Protein AF-A0AAW2EHN4-F1 (afdb_monomer_lite)

Secondary structure (DSSP, 8-state):
-HHHHHHS-HHHHHHHHHHHHTTSSSHHHHHHHHHHHHHHHHTTTS-----------

pLDDT: mean 90.7, std 9.13, range [41.53, 96.69]

Foldseek 3Di:
DVVCCVPDDPVVNVVVVCVQCVPPPDPVRSVLVVVVVVCVVCCVPDPDDDDDDDPDD

InterPro domains:
  IPR013120 Fatty acyl-CoA reductase-like, NAD-binding domain [PF07993] (9-54)

Radius of gyration: 14.92 Å; chains: 1; bounding box: 41×17×34 Å

Sequence (57 aa):
MITIAESLDEHTLNIFTAKCLEYAPNTYIFTKNLSERIILDYSSSLPCAIIRPSSGT

Organism: NCBI:txid286306

Structure (mmCIF, N/CA/C/O backbone):
data_AF-A0AAW2EHN4-F1
#
_entry.id   AF-A0AAW2EHN4-F1
#
loop_
_atom_site.group_PDB
_atom_site.id
_atom_site.type_symbol
_atom_site.label_atom_id
_atom_site.label_alt_id
_atom_site.label_comp_id
_atom_site.label_asym_id
_atom_site.label_entity_id
_atom_site.label_seq_id
_atom_site.pdbx_PDB_ins_code
_atom_site.Cartn_x
_atom_site.Cartn_y
_atom_site.Cartn_z
_atom_site.occupancy
_atom_site.B_iso_or_equiv
_atom_site.auth_seq_id
_atom_site.auth_comp_id
_atom_site.auth_asym_id
_atom_site.auth_atom_id
_atom_site.pdbx_PDB_model_num
ATOM 1 N N . MET A 1 1 ? -11.072 3.930 -0.879 1.00 75.56 1 MET A N 1
ATOM 2 C CA . MET A 1 1 ? -10.624 3.930 0.534 1.00 75.56 1 MET A CA 1
ATOM 3 C C . MET A 1 1 ? -10.841 5.274 1.214 1.00 75.56 1 MET A C 1
ATOM 5 O O . MET A 1 1 ? -11.356 5.245 2.315 1.00 75.56 1 MET A O 1
ATOM 9 N N . ILE A 1 2 ? -10.538 6.419 0.584 1.00 87.75 2 ILE A N 1
ATOM 10 C CA . ILE A 1 2 ? -10.731 7.750 1.205 1.00 87.75 2 ILE A CA 1
ATOM 11 C C . ILE A 1 2 ? -12.200 8.004 1.581 1.00 87.75 2 ILE A C 1
ATOM 13 O O . ILE A 1 2 ? -12.502 8.136 2.756 1.00 87.75 2 ILE A O 1
ATOM 17 N N . THR A 1 3 ? -13.128 7.912 0.625 1.00 94.06 3 THR A N 1
ATOM 18 C CA . THR A 1 3 ? -14.569 8.109 0.892 1.00 94.06 3 THR A CA 1
ATOM 19 C C . THR A 1 3 ? -15.122 7.153 1.951 1.00 94.06 3 THR A C 1
ATOM 21 O O . THR A 1 3 ? -15.991 7.516 2.730 1.00 94.06 3 THR A O 1
ATOM 24 N N . ILE A 1 4 ? -14.600 5.923 1.994 1.00 90.94 4 ILE A N 1
ATOM 25 C CA . ILE A 1 4 ? -14.954 4.916 3.001 1.00 90.94 4 ILE A CA 1
ATOM 26 C C . ILE A 1 4 ? -14.479 5.403 4.379 1.00 90.94 4 ILE A C 1
ATOM 28 O O . ILE A 1 4 ? -15.280 5.502 5.297 1.00 90.94 4 ILE A O 1
ATOM 32 N N . ALA A 1 5 ? -13.209 5.788 4.507 1.00 91.56 5 ALA A N 1
ATO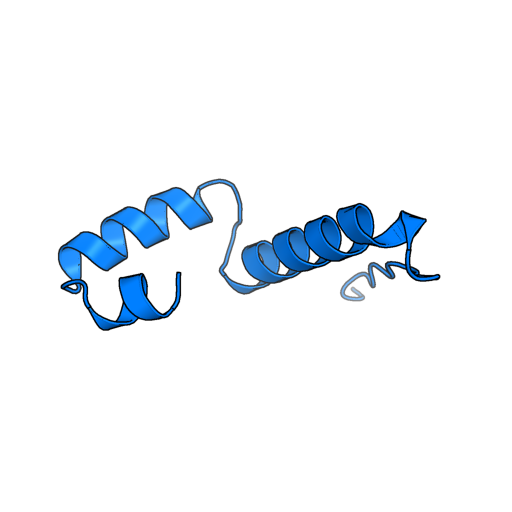M 33 C CA . ALA A 1 5 ? -12.661 6.294 5.763 1.00 91.56 5 ALA A CA 1
ATOM 34 C C . ALA A 1 5 ? -13.373 7.560 6.276 1.00 91.56 5 ALA A C 1
ATOM 36 O O . ALA A 1 5 ? -13.512 7.719 7.480 1.00 91.56 5 ALA A O 1
ATOM 37 N N . GLU A 1 6 ? -13.851 8.428 5.379 1.00 95.38 6 GLU A N 1
ATOM 38 C CA . GLU A 1 6 ? -14.568 9.665 5.731 1.00 95.38 6 GLU A CA 1
ATOM 39 C C . GLU A 1 6 ? -16.048 9.451 6.084 1.00 95.38 6 GLU A C 1
ATOM 41 O O . GLU A 1 6 ? -16.637 10.284 6.768 1.00 95.38 6 GLU A O 1
ATOM 46 N N . SER A 1 7 ? -16.663 8.362 5.609 1.00 95.50 7 SER A N 1
ATOM 47 C CA . SER A 1 7 ? -18.105 8.113 5.787 1.00 95.50 7 SER A CA 1
ATOM 48 C C . SER A 1 7 ? -18.428 7.136 6.919 1.00 95.50 7 SER A C 1
ATOM 50 O O . SER A 1 7 ? -19.586 7.033 7.320 1.00 95.50 7 SER A O 1
ATOM 52 N N . LEU A 1 8 ? -17.443 6.367 7.388 1.00 95.75 8 LEU A N 1
ATOM 53 C CA . LEU A 1 8 ? -17.627 5.366 8.436 1.00 95.75 8 LEU A CA 1
ATOM 54 C C . LEU A 1 8 ? -17.461 5.958 9.835 1.00 95.75 8 LEU A C 1
ATOM 56 O O . LEU A 1 8 ? -16.679 6.879 10.055 1.00 95.75 8 LEU A O 1
ATOM 60 N N . ASP A 1 9 ? -18.179 5.376 10.793 1.00 96.69 9 ASP A N 1
ATOM 61 C CA . ASP A 1 9 ? -17.978 5.668 12.205 1.00 96.69 9 ASP A CA 1
ATOM 62 C C . ASP A 1 9 ? -16.613 5.149 12.697 1.00 96.69 9 ASP A C 1
ATOM 64 O O . ASP A 1 9 ? -16.015 4.233 12.120 1.00 96.69 9 ASP A O 1
ATOM 68 N N . GLU A 1 10 ? -16.135 5.722 13.800 1.00 95.62 10 GLU A N 1
ATOM 69 C CA . GLU A 1 10 ? -14.815 5.426 14.362 1.00 95.62 10 GLU A CA 1
ATOM 70 C C . GLU A 1 10 ? -14.638 3.946 14.736 1.00 95.62 10 GLU A C 1
ATOM 72 O O . GLU A 1 10 ? -13.571 3.371 14.512 1.00 95.62 10 GLU A O 1
ATOM 77 N N . HIS A 1 11 ? -15.674 3.294 15.271 1.00 96.25 11 HIS A N 1
ATOM 78 C CA . HIS A 1 11 ? -15.585 1.892 15.673 1.00 96.25 11 HIS A CA 1
ATOM 79 C C . HIS A 1 11 ? -15.365 0.992 14.458 1.00 96.25 11 HIS A C 1
ATOM 81 O O . HIS A 1 11 ? -14.445 0.167 14.442 1.00 96.25 11 HIS A O 1
ATOM 87 N N . THR A 1 12 ? -16.159 1.190 13.409 1.00 95.69 12 THR A N 1
ATOM 88 C CA . THR A 1 12 ? -16.015 0.417 12.181 1.00 95.69 12 THR A CA 1
ATOM 89 C C . THR A 1 12 ? -14.689 0.735 11.481 1.00 95.69 12 THR A C 1
ATOM 91 O O . THR A 1 12 ? -14.000 -0.182 11.022 1.00 95.69 12 THR A O 1
ATOM 94 N N . LEU A 1 13 ? -14.263 2.003 11.463 1.00 95.00 13 LEU A N 1
ATOM 95 C CA . LEU A 1 13 ? -12.968 2.412 10.914 1.00 95.00 13 LEU A CA 1
ATOM 96 C C . LEU A 1 13 ? -11.791 1.744 11.640 1.00 95.00 13 LEU A C 1
ATOM 98 O O . LEU A 1 13 ? -10.845 1.295 10.988 1.00 95.00 13 LEU A O 1
ATOM 102 N N . ASN A 1 14 ? -11.860 1.608 12.964 1.00 94.12 14 ASN A N 1
ATOM 103 C CA . ASN A 1 14 ? -10.837 0.932 13.762 1.00 94.12 14 ASN A CA 1
ATOM 104 C C . ASN A 1 14 ? -10.739 -0.564 13.431 1.00 94.12 14 ASN A C 1
ATOM 106 O O . ASN A 1 14 ? -9.633 -1.094 13.310 1.00 94.12 14 ASN A O 1
ATOM 110 N N . ILE A 1 15 ? -11.871 -1.237 13.199 1.00 94.88 15 ILE A N 1
ATOM 111 C CA . ILE A 1 15 ? -11.883 -2.641 12.760 1.00 94.88 15 ILE A CA 1
ATOM 112 C C . ILE A 1 15 ? -11.197 -2.787 11.396 1.00 94.88 15 ILE A C 1
ATOM 114 O O . ILE A 1 15 ? -10.358 -3.672 11.216 1.00 94.88 15 ILE A O 1
ATOM 118 N N . PHE A 1 16 ? -11.525 -1.924 10.431 1.00 92.81 16 PHE A N 1
ATOM 119 C CA . PHE A 1 16 ? -10.869 -1.941 9.119 1.00 92.81 16 PHE A CA 1
ATOM 120 C C . PHE A 1 16 ? -9.379 -1.626 9.221 1.00 92.81 16 PHE A C 1
ATOM 122 O O . PHE A 1 16 ? -8.571 -2.307 8.596 1.00 92.81 16 PHE A O 1
ATOM 129 N N . THR A 1 17 ? -9.010 -0.644 10.041 1.00 91.88 17 THR A N 1
ATOM 130 C CA . THR A 1 17 ? -7.614 -0.260 10.269 1.00 91.88 17 THR A CA 1
ATOM 131 C C . THR A 1 17 ? -6.807 -1.433 10.818 1.00 91.88 17 THR A C 1
ATOM 133 O O . THR A 1 17 ? -5.742 -1.732 10.281 1.00 91.88 17 THR A O 1
ATOM 136 N N . ALA A 1 18 ? -7.334 -2.159 11.809 1.00 93.06 18 ALA A N 1
ATOM 137 C CA . ALA A 1 18 ? -6.687 -3.354 12.348 1.00 93.06 18 ALA A CA 1
ATOM 138 C C . ALA A 1 18 ? -6.480 -4.436 11.273 1.00 93.06 18 ALA A C 1
ATOM 140 O O . 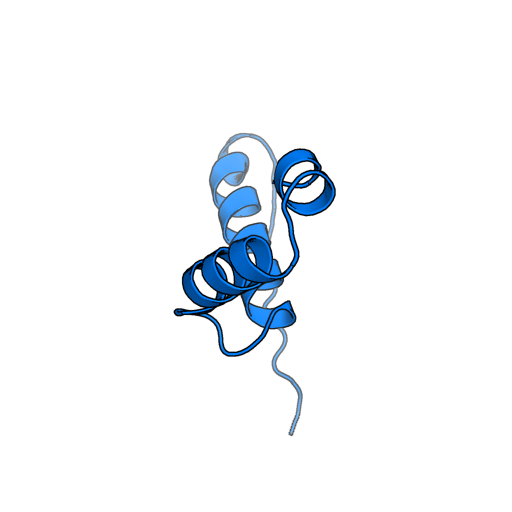ALA A 1 18 ? -5.385 -4.979 11.159 1.00 93.06 18 ALA A O 1
ATOM 141 N N . LYS A 1 19 ? -7.491 -4.693 10.431 1.00 91.81 19 LYS A N 1
ATOM 142 C CA . LYS A 1 19 ? -7.384 -5.655 9.319 1.00 91.81 19 LYS A CA 1
ATOM 143 C C . LYS A 1 19 ? -6.378 -5.222 8.250 1.00 91.81 19 LYS A C 1
ATOM 145 O O . LYS A 1 19 ? -5.664 -6.052 7.702 1.00 91.81 19 LYS A O 1
ATOM 150 N N . CYS A 1 20 ? -6.312 -3.930 7.933 1.00 89.94 20 CYS A N 1
ATOM 151 C CA . CYS A 1 20 ? -5.353 -3.410 6.957 1.00 89.94 20 CYS A CA 1
ATOM 152 C C . CYS A 1 20 ? -3.912 -3.443 7.480 1.00 89.94 20 CYS A C 1
ATOM 154 O O . CYS A 1 20 ? -2.988 -3.659 6.700 1.00 89.94 20 CYS A O 1
ATOM 156 N N . LEU A 1 21 ? -3.710 -3.221 8.779 1.00 92.94 21 LEU A N 1
ATOM 157 C CA . LEU A 1 21 ? -2.385 -3.193 9.400 1.00 92.94 21 LEU A CA 1
ATOM 158 C C . LEU A 1 21 ? -1.894 -4.562 9.877 1.00 92.94 21 LEU A C 1
ATOM 160 O O . LEU A 1 21 ? -0.752 -4.660 10.303 1.00 92.94 21 LEU A O 1
ATOM 164 N N . GLU A 1 22 ? -2.695 -5.622 9.783 1.00 87.88 22 GLU A N 1
ATOM 165 C CA . GLU A 1 22 ? -2.355 -6.953 10.309 1.00 87.88 22 GLU A CA 1
ATOM 166 C C . GLU A 1 22 ? -0.981 -7.471 9.832 1.00 87.88 22 GLU A C 1
ATOM 168 O O . GLU A 1 22 ? -0.266 -8.143 10.571 1.00 87.88 22 GLU A O 1
ATOM 173 N N . TYR A 1 23 ? -0.564 -7.091 8.621 1.00 83.00 23 TYR A N 1
ATOM 174 C CA . TYR A 1 23 ? 0.715 -7.469 8.010 1.00 83.00 23 TYR A CA 1
ATOM 175 C C . TYR A 1 23 ? 1.787 -6.363 8.028 1.00 83.00 23 TYR A C 1
ATOM 177 O O . TYR A 1 23 ? 2.857 -6.533 7.439 1.00 83.00 23 TYR A O 1
ATOM 185 N N . ALA A 1 24 ? 1.520 -5.214 8.653 1.00 90.00 24 ALA A N 1
ATOM 186 C CA . ALA A 1 24 ? 2.420 -4.068 8.669 1.00 90.00 24 ALA A CA 1
ATOM 187 C C . ALA A 1 24 ? 2.560 -3.485 10.087 1.00 90.00 24 ALA A C 1
ATOM 189 O O . ALA A 1 24 ? 1.575 -3.061 10.683 1.00 90.00 24 ALA A O 1
ATOM 190 N N . PRO A 1 25 ? 3.788 -3.353 10.621 1.00 89.62 25 PRO A N 1
ATOM 191 C CA . PRO A 1 25 ? 4.011 -2.932 12.008 1.00 89.62 25 PRO A CA 1
ATOM 192 C C . PRO A 1 25 ? 3.5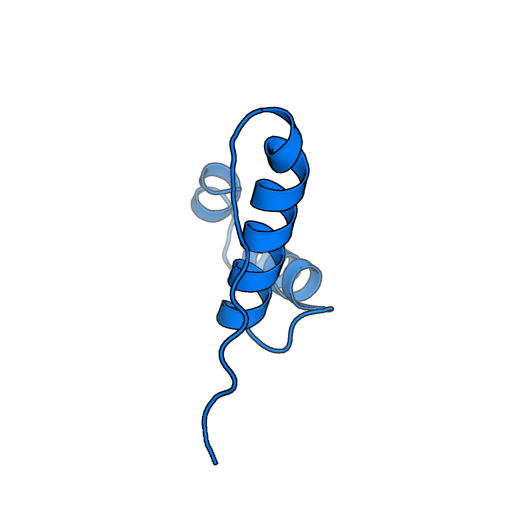45 -1.500 12.309 1.00 89.62 25 PRO A C 1
ATOM 194 O O . PRO A 1 25 ? 3.430 -1.118 13.470 1.00 89.62 25 PRO A O 1
ATOM 197 N N . ASN A 1 26 ? 3.319 -0.682 11.281 1.00 91.12 26 ASN A N 1
ATOM 198 C CA . ASN A 1 26 ? 2.736 0.649 11.390 1.00 91.12 26 ASN A CA 1
ATOM 199 C C . ASN A 1 26 ? 2.214 1.124 10.023 1.00 91.12 26 ASN A C 1
ATOM 201 O O . ASN A 1 26 ? 2.491 0.530 8.974 1.00 91.12 26 ASN A O 1
ATOM 205 N N . THR A 1 27 ? 1.495 2.246 10.036 1.00 91.81 27 THR A N 1
ATOM 206 C CA . THR A 1 27 ? 0.909 2.882 8.845 1.00 91.81 27 THR A CA 1
ATOM 207 C C . THR A 1 27 ? 1.955 3.348 7.828 1.00 91.81 27 THR A C 1
ATOM 209 O O . THR A 1 27 ? 1.672 3.373 6.627 1.00 91.81 27 THR A O 1
ATOM 212 N N . TYR A 1 28 ? 3.176 3.668 8.269 1.00 92.31 28 TYR A N 1
ATOM 213 C CA . TYR A 1 28 ? 4.274 4.048 7.380 1.00 92.31 28 TYR A CA 1
ATOM 214 C C . TYR A 1 28 ? 4.734 2.862 6.524 1.00 92.31 28 TYR A C 1
ATOM 216 O O . TYR A 1 28 ? 4.754 2.967 5.297 1.00 92.31 28 TYR A O 1
ATOM 224 N N . ILE A 1 29 ? 5.041 1.720 7.149 1.00 92.44 29 ILE A N 1
ATOM 225 C CA . ILE A 1 29 ? 5.460 0.502 6.442 1.00 92.44 29 ILE A CA 1
ATOM 226 C C . ILE A 1 29 ? 4.331 -0.016 5.549 1.00 92.44 29 ILE A C 1
ATOM 228 O O . ILE A 1 29 ? 4.586 -0.368 4.399 1.00 92.44 29 ILE A O 1
ATOM 232 N N . PHE A 1 30 ? 3.082 0.023 6.024 1.00 93.12 30 PHE A N 1
ATOM 233 C CA . PHE A 1 30 ? 1.907 -0.296 5.207 1.00 93.12 30 PHE A CA 1
ATOM 234 C C . PHE A 1 30 ? 1.879 0.530 3.915 1.00 93.12 30 PHE A C 1
ATOM 236 O O . PHE A 1 30 ? 1.802 -0.022 2.817 1.00 93.12 30 PHE A O 1
ATOM 243 N N . THR A 1 31 ? 2.001 1.855 4.041 1.00 93.44 31 THR A N 1
ATOM 244 C CA . THR A 1 31 ? 1.922 2.773 2.900 1.00 93.44 31 THR A CA 1
ATOM 245 C C . THR A 1 31 ? 3.104 2.590 1.949 1.00 93.44 31 THR A C 1
ATOM 247 O O . THR A 1 31 ? 2.911 2.591 0.737 1.00 93.44 31 THR A O 1
ATOM 250 N N . LYS A 1 32 ? 4.325 2.380 2.462 1.00 93.31 32 LYS A N 1
ATOM 251 C CA . LYS A 1 32 ? 5.505 2.115 1.620 1.00 93.31 32 LYS A CA 1
ATOM 252 C C . LYS A 1 32 ? 5.358 0.818 0.828 1.00 93.31 32 LYS A C 1
ATOM 254 O O . LYS A 1 32 ? 5.550 0.845 -0.385 1.00 93.31 32 LYS A O 1
ATOM 259 N N . ASN A 1 33 ? 4.933 -0.266 1.474 1.00 93.38 33 ASN A N 1
ATOM 260 C CA . ASN A 1 33 ? 4.705 -1.549 0.808 1.00 93.38 33 ASN A CA 1
ATOM 261 C C . ASN A 1 33 ? 3.612 -1.450 -0.267 1.00 93.38 33 ASN A C 1
ATOM 263 O O . ASN A 1 33 ? 3.776 -1.979 -1.366 1.00 93.38 33 ASN A O 1
ATOM 267 N N . LEU A 1 34 ? 2.515 -0.740 0.025 1.00 93.88 34 LEU A N 1
ATOM 268 C CA . LEU A 1 34 ? 1.439 -0.507 -0.939 1.00 93.88 34 LEU A CA 1
ATOM 269 C C . LEU A 1 34 ? 1.937 0.279 -2.160 1.00 93.88 34 LEU A C 1
ATOM 271 O O . LEU A 1 34 ? 1.676 -0.122 -3.294 1.00 93.88 34 LEU A O 1
ATOM 275 N N . SER A 1 35 ? 2.688 1.361 -1.943 1.00 94.81 35 SER A N 1
ATOM 276 C CA . SER A 1 35 ? 3.255 2.161 -3.032 1.00 94.81 35 SER A CA 1
ATOM 277 C C . SER A 1 35 ? 4.221 1.356 -3.894 1.00 94.81 35 SER A C 1
ATOM 279 O O . SER A 1 35 ? 4.147 1.429 -5.116 1.00 94.81 35 SER A O 1
ATOM 281 N N . GLU A 1 36 ? 5.100 0.556 -3.287 1.00 95.44 36 GLU A N 1
ATOM 282 C CA . GLU A 1 36 ? 6.002 -0.324 -4.034 1.00 95.44 36 GLU A CA 1
ATOM 283 C C . GLU A 1 36 ? 5.230 -1.299 -4.927 1.00 95.44 36 GLU A C 1
ATOM 285 O O . GLU A 1 36 ? 5.608 -1.493 -6.083 1.00 95.44 36 GLU A O 1
ATOM 290 N N . ARG A 1 37 ? 4.122 -1.867 -4.432 1.00 94.75 37 ARG A N 1
ATOM 291 C CA . ARG A 1 37 ? 3.285 -2.767 -5.230 1.00 94.75 37 ARG A CA 1
ATOM 292 C C . ARG A 1 37 ? 2.658 -2.062 -6.428 1.00 94.75 37 ARG A C 1
ATOM 294 O O . ARG A 1 37 ? 2.740 -2.587 -7.531 1.00 94.75 37 ARG A O 1
ATOM 301 N N . ILE A 1 38 ? 2.104 -0.867 -6.224 1.00 95.25 38 ILE A N 1
ATOM 302 C CA . ILE A 1 38 ? 1.536 -0.059 -7.311 1.00 95.25 38 ILE A CA 1
ATOM 303 C C . ILE A 1 38 ? 2.609 0.224 -8.369 1.00 95.25 38 ILE A C 1
ATOM 305 O O . ILE A 1 38 ? 2.379 0.006 -9.552 1.00 95.25 38 ILE A O 1
ATOM 309 N N . ILE A 1 39 ? 3.806 0.656 -7.962 1.00 95.38 39 ILE A N 1
ATOM 310 C CA . ILE A 1 39 ? 4.902 0.922 -8.905 1.00 95.38 39 ILE A CA 1
ATOM 311 C C . ILE A 1 39 ? 5.295 -0.339 -9.686 1.00 95.38 39 ILE A C 1
ATOM 313 O O . ILE A 1 39 ? 5.516 -0.256 -10.891 1.00 95.38 39 ILE A O 1
ATOM 317 N N . LEU A 1 40 ? 5.334 -1.508 -9.039 1.00 94.75 40 LEU A N 1
ATOM 318 C CA . LEU A 1 40 ? 5.575 -2.780 -9.728 1.00 94.75 40 LEU A CA 1
ATOM 319 C C . LEU A 1 40 ? 4.487 -3.088 -10.764 1.00 94.75 40 LEU A C 1
ATOM 321 O O . LEU A 1 40 ? 4.826 -3.476 -11.881 1.00 94.75 40 LEU A O 1
ATOM 325 N N . ASP A 1 41 ? 3.214 -2.865 -10.437 1.00 95.81 41 ASP A N 1
ATOM 326 C CA . ASP A 1 41 ? 2.096 -3.102 -11.359 1.00 95.81 41 ASP A CA 1
ATOM 327 C C . ASP A 1 41 ? 2.187 -2.200 -12.613 1.00 95.81 41 ASP A C 1
ATOM 329 O O . ASP A 1 41 ? 1.880 -2.641 -13.722 1.00 95.81 41 ASP A O 1
ATOM 333 N N . TYR A 1 42 ? 2.693 -0.967 -12.473 1.00 95.38 42 TYR A N 1
ATOM 334 C CA . TYR A 1 42 ? 2.901 -0.023 -13.585 1.00 95.38 42 TYR A CA 1
ATOM 335 C C . TYR A 1 42 ? 4.287 -0.093 -14.246 1.00 95.38 42 TYR A C 1
ATOM 337 O O . TYR A 1 42 ? 4.527 0.605 -15.235 1.00 95.38 42 TYR A O 1
ATOM 345 N N . SER A 1 43 ? 5.191 -0.947 -13.761 1.00 93.62 43 SER A N 1
ATOM 346 C CA . SER A 1 43 ? 6.587 -1.013 -14.232 1.00 93.62 43 SER A CA 1
ATOM 347 C C . SER A 1 43 ? 6.738 -1.384 -15.711 1.00 93.62 43 SER A C 1
ATOM 349 O O . SER A 1 43 ? 7.735 -1.045 -16.344 1.00 93.62 43 SER A O 1
ATOM 351 N N . SER A 1 44 ? 5.729 -2.043 -16.285 1.00 92.94 44 SER A N 1
ATOM 352 C CA . SER A 1 44 ? 5.667 -2.370 -17.715 1.00 92.94 44 SER A CA 1
ATOM 353 C C . SER A 1 44 ? 5.387 -1.153 -18.603 1.00 92.94 44 SER A C 1
ATOM 355 O O . SER A 1 44 ? 5.748 -1.152 -19.777 1.00 92.94 44 SER A O 1
ATOM 357 N N . SER A 1 45 ? 4.736 -0.126 -18.052 1.00 95.50 45 SER A N 1
ATOM 358 C CA . SER A 1 45 ? 4.270 1.059 -18.782 1.00 95.50 45 SER A CA 1
ATOM 359 C C . SER A 1 45 ? 5.117 2.302 -18.500 1.00 95.50 45 SER A C 1
ATOM 361 O O . SER A 1 45 ? 5.093 3.252 -19.280 1.00 95.50 45 SER A O 1
ATOM 363 N N . LEU A 1 46 ? 5.860 2.314 -17.390 1.00 92.62 46 LEU A N 1
ATOM 364 C CA . LEU A 1 46 ? 6.670 3.442 -16.939 1.00 92.62 46 LEU A CA 1
ATOM 365 C C . LEU A 1 46 ? 8.029 2.935 -16.434 1.00 92.62 46 LEU A C 1
ATOM 367 O O . LEU A 1 46 ? 8.055 2.128 -15.504 1.00 92.62 46 LEU A O 1
ATOM 371 N N . PRO A 1 47 ? 9.163 3.422 -16.976 1.00 92.75 47 PRO A N 1
ATOM 372 C CA . PRO A 1 47 ? 10.474 3.111 -16.421 1.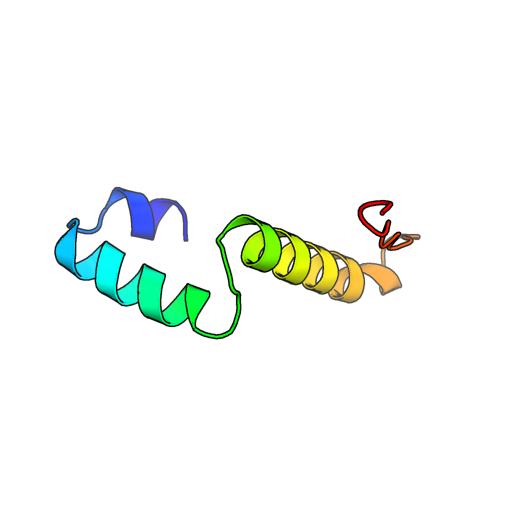00 92.75 47 PRO A CA 1
ATOM 373 C C . PRO A 1 47 ? 10.565 3.608 -14.974 1.00 92.75 47 PRO A C 1
ATOM 375 O O . PRO A 1 47 ? 10.502 4.809 -14.713 1.00 92.75 47 PRO A O 1
ATOM 378 N N . CYS A 1 48 ? 10.710 2.687 -14.025 1.00 92.75 48 CYS A N 1
ATOM 379 C CA . CYS A 1 48 ? 10.734 2.998 -12.600 1.00 92.75 48 CYS A CA 1
ATOM 380 C C . CYS A 1 48 ? 11.759 2.140 -11.850 1.00 92.75 48 CYS A C 1
ATOM 382 O O . CYS A 1 48 ? 12.038 1.005 -12.233 1.00 92.75 48 CYS A O 1
ATOM 384 N N . ALA A 1 49 ? 12.283 2.670 -10.744 1.00 93.06 49 ALA A N 1
ATOM 385 C CA . ALA A 1 49 ? 13.173 1.958 -9.834 1.00 93.06 49 ALA A CA 1
ATOM 386 C C . ALA A 1 49 ? 12.699 2.133 -8.385 1.00 93.06 49 ALA A C 1
ATOM 388 O O . ALA A 1 49 ? 12.279 3.221 -7.992 1.00 93.06 49 ALA A O 1
ATOM 389 N N . ILE A 1 50 ? 12.788 1.065 -7.589 1.00 94.38 50 ILE A N 1
ATOM 390 C CA . ILE A 1 50 ? 12.469 1.082 -6.157 1.00 94.38 50 ILE A CA 1
ATOM 391 C C . ILE A 1 50 ? 13.780 1.046 -5.377 1.00 94.38 50 ILE A C 1
ATOM 393 O O . ILE A 1 50 ? 14.535 0.078 -5.461 1.00 94.38 50 ILE A O 1
ATOM 397 N N . ILE A 1 51 ? 14.036 2.096 -4.599 1.00 93.81 51 ILE A N 1
ATOM 398 C CA . ILE A 1 51 ? 15.201 2.195 -3.719 1.00 93.81 51 ILE A CA 1
ATOM 399 C C . ILE A 1 51 ? 14.722 1.969 -2.288 1.00 93.81 51 ILE A C 1
ATOM 401 O O . ILE A 1 51 ? 13.848 2.691 -1.809 1.00 93.81 51 ILE A O 1
ATOM 405 N N . ARG A 1 52 ? 15.311 0.983 -1.604 1.00 92.44 52 ARG A N 1
ATOM 406 C CA . ARG A 1 52 ? 15.026 0.675 -0.196 1.00 92.44 52 ARG A CA 1
ATOM 407 C C . ARG A 1 52 ? 16.203 1.108 0.674 1.00 92.44 52 ARG A C 1
ATOM 409 O O . ARG A 1 52 ? 17.106 0.305 0.906 1.00 92.44 52 ARG A O 1
ATOM 416 N N . PRO A 1 53 ? 16.248 2.377 1.108 1.00 90.00 53 PRO A N 1
ATOM 417 C CA . PRO A 1 53 ? 17.291 2.821 2.013 1.00 90.00 53 PRO A CA 1
ATOM 418 C C . PRO A 1 53 ? 17.134 2.105 3.358 1.00 90.00 53 PRO A C 1
ATOM 420 O O . PRO A 1 53 ? 16.031 2.014 3.896 1.00 90.00 53 PRO A O 1
ATOM 423 N N . SER A 1 54 ? 18.243 1.611 3.905 1.00 81.81 54 SER A N 1
ATOM 424 C CA . SER A 1 54 ? 18.281 1.202 5.306 1.00 81.81 54 SER A CA 1
ATOM 425 C C . SER A 1 54 ? 18.308 2.457 6.168 1.00 81.81 54 SER A C 1
ATOM 427 O O . SER A 1 54 ? 19.059 3.390 5.872 1.00 81.81 54 SER A O 1
ATOM 429 N N . SER A 1 55 ? 17.535 2.478 7.251 1.00 66.38 55 SER A N 1
ATOM 430 C CA . SER A 1 55 ? 17.797 3.409 8.347 1.00 66.38 55 SER A CA 1
ATOM 431 C C . SER A 1 55 ? 19.195 3.069 8.861 1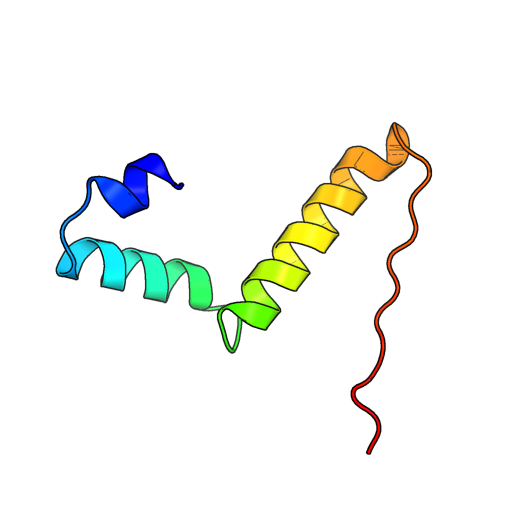.00 66.38 55 SER A C 1
ATOM 433 O O . SER A 1 55 ? 19.403 1.963 9.356 1.00 66.38 55 SER A O 1
ATOM 435 N N . GLY A 1 56 ? 20.175 3.938 8.620 1.00 62.41 56 GLY A N 1
ATOM 436 C CA . GLY A 1 56 ? 21.542 3.717 9.084 1.00 62.41 56 GLY A CA 1
ATOM 437 C C . GLY A 1 56 ? 21.558 3.571 10.604 1.00 62.41 56 GLY A C 1
ATOM 438 O O . GLY A 1 56 ? 21.064 4.452 11.305 1.00 62.41 56 GLY A O 1
ATOM 439 N N . THR A 1 57 ? 22.071 2.443 11.089 1.00 41.53 57 THR A N 1
ATOM 440 C CA . THR A 1 57 ? 22.701 2.350 12.414 1.00 41.53 57 THR A CA 1
ATOM 4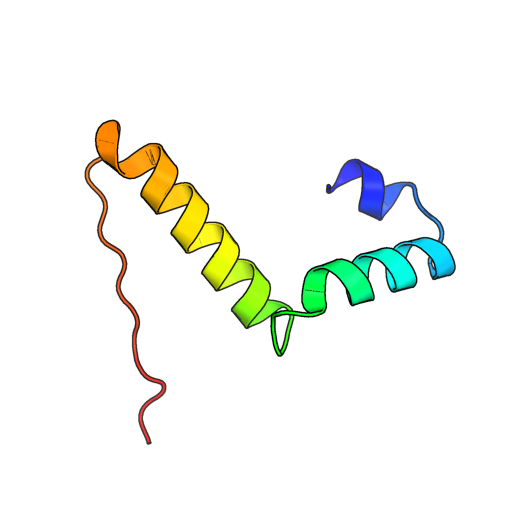41 C C . THR A 1 57 ? 24.077 2.979 12.366 1.00 41.53 57 THR A C 1
ATOM 443 O O . THR A 1 57 ? 24.781 2.703 11.365 1.00 41.53 57 THR A O 1
#